Protein AF-C5M9W1-F1 (afdb_monomer_lite)

Radius of gyration: 16.12 Å; chains: 1; bounding box: 43×16×35 Å

Structure (mmCIF, N/CA/C/O backbone):
data_AF-C5M9W1-F1
#
_entry.id   AF-C5M9W1-F1
#
loop_
_atom_site.group_PDB
_atom_site.id
_atom_site.type_symbol
_atom_site.label_atom_id
_atom_site.label_alt_id
_atom_site.label_comp_id
_atom_site.label_asym_id
_atom_site.label_entity_id
_atom_site.label_seq_id
_atom_site.pdbx_PDB_ins_code
_atom_site.Cartn_x
_atom_site.Cartn_y
_atom_site.Cartn_z
_atom_site.occupancy
_atom_site.B_iso_or_equiv
_atom_site.auth_seq_id
_atom_site.auth_comp_id
_atom_site.auth_asym_id
_atom_site.auth_atom_id
_atom_site.pdbx_PDB_model_num
ATOM 1 N N . MET A 1 1 ? -10.586 -5.450 -5.084 1.00 91.50 1 MET A N 1
ATOM 2 C CA . MET A 1 1 ? -10.475 -4.134 -4.415 1.00 91.50 1 MET A CA 1
ATOM 3 C C . MET A 1 1 ? -11.513 -3.950 -3.310 1.00 91.50 1 MET A C 1
ATOM 5 O O . MET A 1 1 ? -11.085 -3.769 -2.180 1.00 91.50 1 MET A O 1
ATOM 9 N N . GLN A 1 2 ? -12.825 -4.087 -3.570 1.00 96.88 2 GLN A N 1
ATOM 10 C CA . GLN A 1 2 ? -13.877 -3.831 -2.559 1.00 96.88 2 GLN A CA 1
ATOM 11 C C . GLN A 1 2 ? -13.645 -4.519 -1.205 1.00 96.88 2 GLN A C 1
ATOM 13 O O . GLN A 1 2 ? -13.703 -3.868 -0.173 1.00 96.88 2 GLN A O 1
ATOM 18 N N . TYR A 1 3 ? -13.285 -5.806 -1.203 1.00 97.75 3 TYR A N 1
ATOM 19 C CA . TYR A 1 3 ? -12.975 -6.518 0.039 1.00 97.75 3 TYR A CA 1
ATOM 20 C C . TYR A 1 3 ? -11.915 -5.797 0.890 1.00 97.75 3 TYR A C 1
ATOM 22 O O . TYR A 1 3 ? -12.088 -5.660 2.093 1.00 97.75 3 TYR A O 1
ATOM 30 N N . LEU A 1 4 ? -10.827 -5.312 0.283 1.00 97.75 4 LEU A N 1
ATOM 31 C CA . LEU A 1 4 ? -9.747 -4.633 1.006 1.00 97.75 4 LEU A CA 1
ATOM 32 C C . LEU A 1 4 ? -10.172 -3.244 1.506 1.00 97.75 4 LEU A C 1
ATOM 34 O O . LEU A 1 4 ? -9.808 -2.868 2.618 1.00 97.75 4 LEU A O 1
ATOM 38 N N . GLU A 1 5 ? -10.981 -2.523 0.727 1.00 98.19 5 GLU A N 1
ATOM 39 C CA . GLU A 1 5 ? -11.618 -1.271 1.154 1.00 98.19 5 GLU A CA 1
ATOM 40 C C . GLU A 1 5 ? -12.459 -1.508 2.420 1.00 98.19 5 GLU A C 1
ATOM 42 O O . GLU A 1 5 ? -12.244 -0.862 3.447 1.00 98.19 5 GLU A O 1
ATOM 47 N N . ASP A 1 6 ? -13.328 -2.522 2.393 1.00 98.38 6 ASP A N 1
ATOM 48 C CA . ASP A 1 6 ? -14.185 -2.888 3.522 1.00 98.38 6 ASP A CA 1
ATOM 49 C C . ASP A 1 6 ? -13.368 -3.352 4.736 1.00 98.38 6 ASP A C 1
ATOM 51 O O . ASP A 1 6 ? -13.739 -3.086 5.880 1.00 98.38 6 ASP A O 1
ATOM 55 N N . ARG A 1 7 ? -12.233 -4.032 4.517 1.00 97.69 7 ARG A N 1
ATOM 56 C CA . ARG A 1 7 ? -11.322 -4.436 5.599 1.00 97.69 7 ARG A CA 1
ATOM 57 C C . ARG A 1 7 ? -10.704 -3.237 6.307 1.00 97.69 7 ARG A C 1
ATOM 59 O O . ARG A 1 7 ? -10.652 -3.261 7.536 1.00 97.69 7 ARG A O 1
ATOM 66 N N . LEU A 1 8 ? -10.272 -2.211 5.573 1.00 97.56 8 LEU A N 1
ATOM 67 C CA . LEU A 1 8 ? -9.750 -0.979 6.171 1.00 97.56 8 LEU A CA 1
ATOM 68 C C . LEU A 1 8 ? -10.837 -0.238 6.951 1.00 97.56 8 LEU A C 1
ATOM 70 O O . LEU A 1 8 ? -10.594 0.167 8.087 1.00 97.56 8 LEU A O 1
ATOM 74 N N . ILE A 1 9 ? -12.043 -0.129 6.382 1.00 97.75 9 ILE A N 1
ATOM 75 C CA . ILE A 1 9 ? -13.196 0.493 7.050 1.00 97.75 9 ILE A CA 1
ATOM 76 C C . ILE A 1 9 ? -13.525 -0.250 8.347 1.00 97.75 9 ILE A C 1
ATOM 78 O O . ILE A 1 9 ? -13.655 0.368 9.401 1.00 97.75 9 ILE A O 1
ATOM 82 N N . LYS A 1 10 ? -13.622 -1.583 8.285 1.00 97.94 10 LYS A N 1
ATOM 83 C CA . LYS A 1 10 ? -13.946 -2.423 9.441 1.00 97.94 10 LYS A CA 1
ATOM 84 C C . LYS A 1 10 ? -12.888 -2.338 10.539 1.00 97.94 10 LYS A C 1
ATOM 86 O O . LYS A 1 10 ? -13.245 -2.387 11.711 1.00 97.94 10 LYS A 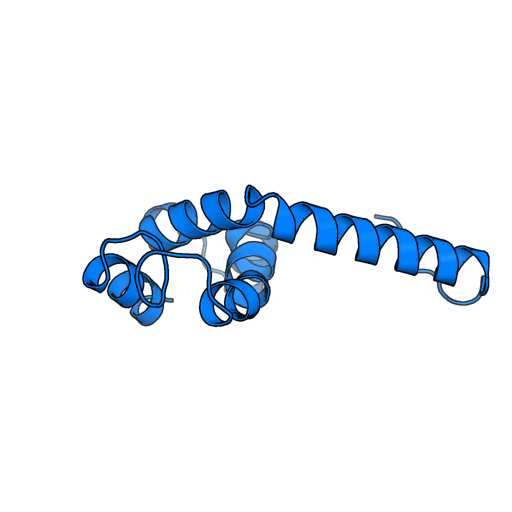O 1
ATOM 91 N N . ASN A 1 11 ? -11.607 -2.269 10.177 1.00 97.00 11 ASN A N 1
ATOM 92 C CA . ASN A 1 11 ? -10.533 -2.179 11.163 1.00 97.00 11 ASN A CA 1
ATOM 93 C C . ASN A 1 11 ? -10.448 -0.775 11.785 1.00 97.00 11 ASN A C 1
ATOM 95 O O . ASN A 1 11 ? -10.183 -0.645 12.973 1.00 97.00 11 ASN A O 1
ATOM 99 N N . GLY A 1 12 ? -10.683 0.282 11.000 1.00 97.06 12 GLY A N 1
ATOM 100 C CA . GLY A 1 12 ? -10.812 1.659 11.492 1.00 97.06 12 GLY A CA 1
ATOM 101 C C . GLY A 1 12 ? -9.514 2.331 11.958 1.00 97.06 12 GLY A C 1
ATOM 102 O O . GLY A 1 12 ? -9.514 3.530 12.219 1.00 97.06 12 GLY A O 1
ATOM 103 N N . THR A 1 13 ? -8.396 1.607 12.026 1.00 96.00 13 THR A N 1
ATOM 104 C CA . THR A 1 13 ? -7.095 2.145 12.469 1.00 96.00 13 THR A CA 1
ATOM 105 C C . THR A 1 13 ? -6.266 2.749 11.336 1.00 96.00 13 THR A C 1
ATOM 107 O O . THR A 1 13 ? -5.281 3.438 11.582 1.00 96.00 13 THR A O 1
ATOM 110 N N . GLY A 1 14 ? -6.647 2.475 10.086 1.00 94.25 14 GLY A N 1
ATOM 111 C CA . GLY A 1 14 ? -5.858 2.814 8.904 1.00 94.25 14 GLY A CA 1
ATOM 112 C C . GLY A 1 14 ? -4.836 1.752 8.495 1.00 94.25 14 GLY A C 1
ATOM 113 O O . GLY A 1 14 ? -4.206 1.942 7.465 1.00 94.25 14 GLY A O 1
ATOM 114 N N . PHE A 1 15 ? -4.707 0.641 9.226 1.00 95.69 15 PHE A N 1
ATOM 115 C CA . PHE A 1 15 ? -3.917 -0.537 8.833 1.00 95.69 15 PHE A CA 1
ATOM 116 C C . PHE A 1 15 ? -4.829 -1.722 8.504 1.00 95.69 15 PHE A C 1
ATOM 118 O O . PHE A 1 15 ? -6.007 -1.725 8.869 1.00 95.69 15 PHE A O 1
ATOM 125 N N . PHE A 1 16 ? -4.310 -2.754 7.836 1.00 96.81 16 PHE A N 1
ATOM 126 C CA . PHE A 1 16 ? -5.107 -3.957 7.547 1.00 96.81 16 PHE A CA 1
ATOM 127 C C . PHE A 1 16 ? -5.301 -4.886 8.754 1.00 96.81 16 PHE A C 1
ATOM 129 O O . PHE A 1 16 ? -6.310 -5.598 8.828 1.00 96.81 16 PHE A O 1
ATOM 136 N N . VAL A 1 17 ? -4.344 -4.900 9.688 1.00 96.19 17 VAL A N 1
ATOM 137 C CA . VAL A 1 17 ? -4.343 -5.768 10.873 1.00 96.19 17 VAL A CA 1
ATOM 138 C C . VAL A 1 17 ? -3.888 -4.970 12.093 1.00 96.19 17 VAL A C 1
ATOM 140 O O . VAL A 1 17 ? -2.764 -4.481 12.128 1.00 96.19 17 VAL A O 1
ATOM 143 N N . GLY A 1 18 ? -4.736 -4.877 13.120 1.00 96.12 18 GLY A N 1
ATOM 144 C CA . GLY A 1 18 ? -4.401 -4.145 14.345 1.00 96.12 18 GLY A CA 1
ATOM 145 C C . GLY A 1 18 ? -4.281 -2.639 14.105 1.00 96.12 18 GLY A C 1
ATOM 146 O O . GLY A 1 18 ? -4.984 -2.088 13.265 1.00 96.12 18 GLY A O 1
ATOM 147 N N . ASP A 1 19 ? -3.412 -1.965 14.847 1.00 96.56 19 ASP A N 1
ATOM 148 C CA . ASP A 1 19 ? -3.292 -0.501 14.900 1.00 96.56 19 ASP A CA 1
ATOM 149 C C . ASP A 1 19 ? -1.911 0.032 14.489 1.00 96.56 19 ASP A C 1
ATOM 151 O O . ASP A 1 19 ? -1.605 1.208 14.684 1.00 96.56 19 ASP A O 1
ATOM 155 N N . LYS A 1 20 ? -1.077 -0.824 13.896 1.00 93.06 20 LYS A N 1
ATOM 156 C CA . LYS A 1 20 ? 0.286 -0.496 13.475 1.00 93.06 20 LYS A CA 1
ATOM 157 C C . LYS A 1 20 ? 0.648 -1.191 12.171 1.00 93.06 20 LYS A C 1
ATOM 159 O O . LYS A 1 20 ? -0.027 -2.126 11.756 1.00 93.06 20 LYS A O 1
ATOM 164 N N . LEU A 1 21 ? 1.759 -0.765 11.572 1.00 91.62 21 LEU A N 1
ATOM 165 C CA . LEU A 1 21 ? 2.310 -1.389 10.372 1.00 91.62 21 LEU A CA 1
ATOM 166 C C . LEU A 1 21 ? 2.589 -2.878 10.618 1.00 91.62 21 LEU A C 1
ATOM 168 O O . LEU A 1 21 ? 3.292 -3.241 11.566 1.00 91.62 21 LEU A O 1
ATOM 172 N N . THR A 1 22 ? 2.069 -3.730 9.740 1.00 92.44 22 THR A N 1
ATOM 173 C CA . THR A 1 22 ? 2.299 -5.177 9.776 1.00 92.44 22 THR A CA 1
ATOM 174 C C . THR A 1 22 ? 2.787 -5.701 8.431 1.00 92.44 22 THR A C 1
ATOM 176 O O . THR A 1 22 ? 2.757 -5.002 7.419 1.00 92.44 22 THR A O 1
ATOM 179 N N . GLY A 1 23 ? 3.177 -6.979 8.396 1.00 90.06 23 GLY A N 1
ATOM 180 C CA . GLY A 1 23 ? 3.497 -7.661 7.143 1.00 90.06 23 GLY A CA 1
ATOM 181 C C . GLY A 1 23 ? 2.350 -7.639 6.125 1.00 90.06 23 GLY A C 1
ATOM 182 O O . GLY A 1 23 ? 2.620 -7.654 4.932 1.00 90.06 23 GLY A O 1
ATOM 183 N N . ALA A 1 24 ? 1.086 -7.534 6.559 1.00 95.12 24 ALA A N 1
ATOM 184 C CA . ALA A 1 24 ? -0.042 -7.408 5.636 1.00 95.12 24 ALA A CA 1
ATOM 185 C C . ALA A 1 24 ? 0.038 -6.112 4.817 1.00 95.12 24 ALA A C 1
ATOM 187 O O . ALA A 1 24 ? -0.177 -6.136 3.609 1.00 95.12 24 ALA A O 1
ATOM 188 N N . ASP A 1 25 ? 0.390 -4.997 5.458 1.00 94.19 25 ASP A N 1
ATOM 189 C CA . ASP A 1 25 ? 0.540 -3.709 4.785 1.00 94.19 25 ASP A CA 1
ATOM 190 C C . ASP A 1 25 ? 1.748 -3.702 3.841 1.00 94.19 25 ASP A C 1
ATOM 192 O O . ASP A 1 25 ? 1.670 -3.148 2.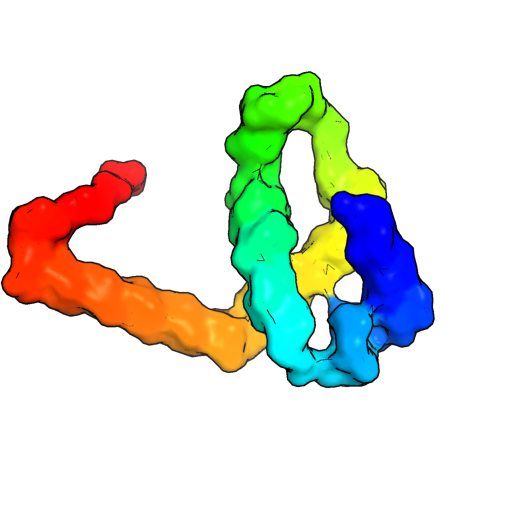749 1.00 94.19 25 ASP A O 1
ATOM 196 N N . VAL A 1 26 ? 2.839 -4.363 4.243 1.00 90.38 26 VAL A N 1
ATOM 197 C CA . VAL A 1 26 ? 4.045 -4.516 3.415 1.00 90.38 26 VAL A CA 1
ATOM 198 C C . VAL A 1 26 ? 3.758 -5.375 2.182 1.00 90.38 26 VAL A C 1
ATOM 200 O O . VAL A 1 26 ? 4.077 -4.977 1.074 1.00 90.38 26 VAL A O 1
ATOM 203 N N . ILE A 1 27 ? 3.104 -6.529 2.338 1.00 92.62 27 ILE A N 1
ATOM 204 C CA . ILE A 1 27 ? 2.761 -7.401 1.202 1.00 92.62 27 ILE A CA 1
ATOM 205 C C . ILE A 1 27 ? 1.803 -6.691 0.242 1.00 92.62 27 ILE A C 1
ATOM 207 O O . ILE A 1 27 ? 1.921 -6.838 -0.972 1.00 92.62 27 ILE A O 1
ATOM 211 N N . LEU A 1 28 ? 0.839 -5.933 0.773 1.00 95.94 28 LEU A N 1
ATOM 212 C CA . LEU A 1 28 ? -0.172 -5.262 -0.039 1.00 95.94 28 LEU A CA 1
ATOM 213 C C . LEU A 1 28 ? 0.318 -3.955 -0.669 1.00 95.94 28 LEU A C 1
ATOM 215 O O . LEU A 1 28 ? -0.358 -3.465 -1.576 1.00 95.94 28 LEU A O 1
ATOM 219 N N . SER A 1 29 ? 1.462 -3.393 -0.253 1.00 93.38 29 SER A N 1
ATOM 220 C CA . SER A 1 29 ? 2.003 -2.175 -0.874 1.00 93.38 29 SER A CA 1
ATOM 221 C C . SER A 1 29 ? 2.235 -2.385 -2.365 1.00 93.38 29 SER A C 1
ATOM 223 O O . SER A 1 29 ? 1.808 -1.563 -3.167 1.00 93.38 29 SER A O 1
ATOM 225 N N . PHE A 1 30 ? 2.778 -3.533 -2.754 1.00 92.50 30 PHE A N 1
ATOM 226 C CA . PHE A 1 30 ? 3.046 -3.824 -4.155 1.00 92.50 30 PHE A CA 1
ATOM 227 C C . PHE A 1 30 ? 1.762 -3.897 -5.013 1.00 92.50 30 PHE A C 1
ATOM 229 O O . PHE A 1 30 ? 1.567 -3.061 -5.898 1.00 92.50 30 PHE A O 1
ATOM 236 N N . PRO A 1 31 ? 0.813 -4.823 -4.762 1.00 94.44 31 PRO A N 1
ATOM 237 C CA . PRO A 1 31 ? -0.361 -4.964 -5.619 1.00 94.4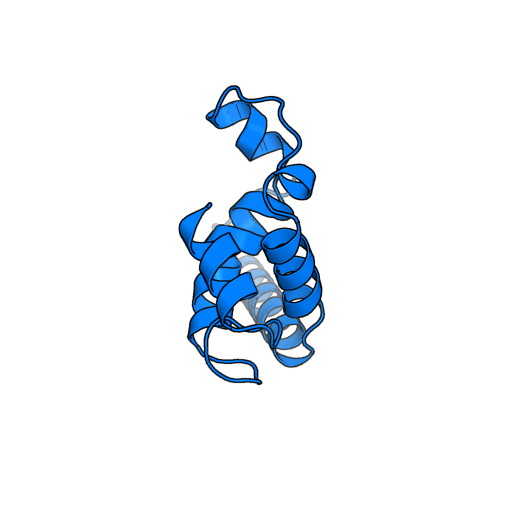4 31 PRO A CA 1
ATOM 238 C C . PRO A 1 31 ? -1.349 -3.796 -5.526 1.00 94.44 31 PRO A C 1
ATOM 240 O O . PRO A 1 31 ? -2.161 -3.648 -6.432 1.00 94.44 31 PRO A O 1
ATOM 243 N N . ILE A 1 32 ? -1.337 -3.002 -4.448 1.00 96.00 32 ILE A N 1
ATOM 244 C CA . ILE A 1 32 ? -2.319 -1.926 -4.245 1.00 96.00 32 ILE A CA 1
ATOM 245 C C . ILE A 1 32 ? -1.700 -0.544 -4.416 1.00 96.00 32 ILE A C 1
ATOM 247 O O . ILE A 1 32 ? -2.242 0.275 -5.153 1.00 96.00 32 ILE A O 1
ATOM 251 N N . HIS A 1 33 ? -0.606 -0.231 -3.722 1.00 95.00 33 HIS A N 1
ATOM 252 C CA . HIS A 1 33 ? 0.003 1.084 -3.881 1.00 95.00 33 HIS A CA 1
ATOM 253 C C . HIS A 1 33 ? 0.682 1.196 -5.247 1.00 95.00 33 HIS A C 1
ATOM 255 O O . HIS A 1 33 ? 0.273 2.057 -6.021 1.00 95.00 33 HIS A O 1
ATOM 261 N N . GLU A 1 34 ? 1.664 0.348 -5.535 1.00 92.69 34 GLU A N 1
ATOM 262 C CA . GLU A 1 34 ? 2.532 0.495 -6.710 1.00 92.69 34 GLU A CA 1
ATOM 263 C C . GLU A 1 34 ? 1.760 0.197 -8.003 1.00 92.69 34 GLU A C 1
ATOM 265 O O . GLU A 1 34 ? 1.637 1.055 -8.874 1.00 92.69 34 GLU A O 1
ATOM 270 N N . ASN A 1 35 ? 1.114 -0.969 -8.084 1.00 93.50 35 ASN A N 1
ATOM 271 C CA . ASN A 1 35 ? 0.458 -1.413 -9.320 1.00 93.50 35 ASN A CA 1
ATOM 272 C C . ASN A 1 35 ? -0.923 -0.802 -9.589 1.00 93.50 35 ASN A C 1
ATOM 274 O O . ASN A 1 35 ? -1.473 -1.020 -10.667 1.00 93.50 35 ASN A O 1
ATOM 278 N N . VAL A 1 36 ? -1.509 -0.072 -8.632 1.00 94.94 36 VAL A N 1
ATOM 279 C CA . VAL A 1 36 ? -2.815 0.577 -8.837 1.00 94.94 36 VAL A CA 1
ATOM 280 C C . VAL A 1 36 ? -2.732 2.078 -8.639 1.00 94.94 36 VAL A C 1
ATOM 282 O O . VAL A 1 36 ? -2.981 2.830 -9.577 1.00 94.94 36 VAL A O 1
ATOM 285 N N . PHE A 1 37 ? -2.416 2.547 -7.432 1.00 96.06 37 PHE A N 1
ATOM 286 C CA . PHE A 1 37 ? -2.505 3.981 -7.139 1.00 96.06 37 PHE A CA 1
ATOM 287 C C . PHE A 1 37 ? -1.312 4.804 -7.638 1.00 96.06 37 PHE A C 1
ATOM 289 O O . PHE A 1 37 ? -1.496 6.001 -7.856 1.00 96.06 37 PHE A O 1
ATOM 296 N N . ASP A 1 38 ? -0.139 4.197 -7.839 1.00 94.19 38 ASP A N 1
ATOM 297 C CA . ASP A 1 38 ? 1.015 4.830 -8.501 1.00 94.19 38 ASP A CA 1
ATOM 298 C C . ASP A 1 38 ? 0.996 4.614 -10.031 1.00 94.19 38 ASP A C 1
ATOM 300 O O . ASP A 1 38 ? 1.679 5.334 -10.749 1.00 94.19 38 ASP A O 1
ATOM 304 N N . ASN A 1 39 ? 0.145 3.711 -10.545 1.00 94.62 39 ASN A N 1
ATOM 305 C CA . ASN A 1 39 ? -0.009 3.421 -11.978 1.00 94.62 39 ASN A CA 1
ATOM 306 C C . ASN A 1 39 ? -1.477 3.486 -12.455 1.00 94.62 39 ASN A C 1
ATOM 308 O O . ASN A 1 39 ? -2.024 2.549 -13.041 1.00 94.62 39 ASN A O 1
ATOM 312 N N . LEU A 1 40 ? -2.152 4.606 -12.188 1.00 94.06 40 LEU A N 1
ATOM 313 C CA . LEU A 1 40 ? -3.573 4.751 -12.526 1.00 94.06 40 LEU A CA 1
ATOM 314 C C . LEU A 1 40 ? -3.845 4.689 -14.036 1.00 94.06 40 LEU A C 1
ATOM 316 O O . LEU A 1 40 ? -4.890 4.181 -14.433 1.00 94.06 40 LEU A O 1
ATOM 320 N N . GLU A 1 41 ? -2.936 5.198 -14.870 1.00 93.44 41 GLU A N 1
ATOM 321 C CA . GLU A 1 41 ? -3.120 5.182 -16.326 1.00 93.44 41 GLU A CA 1
ATOM 322 C C . GLU A 1 41 ? -2.968 3.771 -16.901 1.00 93.44 41 GLU A C 1
ATOM 324 O O . GLU A 1 41 ? -3.839 3.341 -17.656 1.00 93.44 41 GLU A O 1
ATOM 329 N N . GLY A 1 42 ? -1.966 3.000 -16.461 1.00 93.19 42 GLY A N 1
ATOM 330 C CA . GLY A 1 42 ? -1.823 1.602 -16.875 1.00 93.19 42 GLY A CA 1
ATOM 331 C C . GLY A 1 42 ? -3.020 0.741 -16.460 1.00 93.19 42 GLY A C 1
ATOM 332 O O . GLY A 1 42 ? -3.484 -0.100 -17.228 1.00 93.19 42 GLY A O 1
ATOM 333 N N . VAL A 1 43 ? -3.603 0.991 -15.280 1.00 93.38 43 VAL A N 1
ATOM 334 C CA . VAL A 1 43 ? -4.844 0.314 -14.863 1.00 93.38 43 VAL A CA 1
ATOM 335 C C . VAL A 1 43 ? -6.007 0.636 -15.802 1.00 93.38 43 VAL A C 1
ATOM 337 O O . VAL A 1 43 ? -6.737 -0.278 -16.189 1.00 93.38 43 VAL A O 1
ATOM 340 N N . LYS A 1 44 ? -6.195 1.909 -16.177 1.00 94.06 44 LYS A N 1
ATOM 341 C CA . LYS A 1 44 ? -7.260 2.305 -17.114 1.00 94.06 44 LYS A CA 1
ATOM 342 C C . LYS A 1 44 ? -7.073 1.655 -18.478 1.00 94.06 44 LYS A C 1
ATOM 344 O O . LYS A 1 44 ? -8.051 1.201 -19.066 1.00 94.06 44 LYS A O 1
ATOM 349 N N . GLU A 1 45 ? -5.835 1.604 -18.961 1.00 94.75 45 GLU A N 1
ATOM 350 C CA . GLU A 1 45 ? -5.493 0.983 -20.238 1.00 94.75 45 GLU A CA 1
ATOM 351 C C . GLU A 1 45 ? -5.839 -0.510 -20.242 1.00 94.75 45 GLU A C 1
ATOM 353 O O . GLU A 1 45 ? -6.557 -0.965 -21.129 1.00 94.75 45 GLU A O 1
ATOM 358 N N . ILE A 1 46 ? -5.401 -1.255 -19.221 1.00 93.25 46 ILE A N 1
ATOM 359 C CA . ILE A 1 46 ? -5.593 -2.711 -19.132 1.00 93.25 46 ILE A CA 1
ATOM 360 C C . ILE A 1 46 ? -7.063 -3.083 -18.909 1.00 93.25 46 ILE A C 1
ATOM 362 O O . ILE A 1 46 ? -7.546 -4.073 -19.459 1.00 93.25 46 ILE A O 1
ATOM 366 N N . LEU A 1 47 ? -7.774 -2.333 -18.062 1.00 90.69 47 LEU A N 1
ATOM 367 C CA . LEU A 1 47 ? -9.156 -2.654 -17.695 1.00 90.69 47 LEU A CA 1
ATOM 368 C C . LEU A 1 47 ? -10.193 -2.047 -18.645 1.00 90.69 47 LEU A C 1
ATOM 370 O O . LEU A 1 47 ? -11.362 -2.424 -18.564 1.00 90.69 47 LEU A O 1
ATOM 374 N N . HIS A 1 48 ? -9.787 -1.111 -19.510 1.00 93.38 48 HIS A N 1
ATOM 375 C CA . HIS A 1 48 ? -10.688 -0.276 -20.308 1.00 93.38 48 HIS A CA 1
ATOM 376 C C . HIS A 1 48 ? -11.784 0.389 -19.453 1.00 93.38 48 HIS A C 1
ATOM 378 O O . HIS A 1 48 ? -12.948 0.467 -19.847 1.00 93.38 48 HIS A O 1
ATOM 384 N N . ASP A 1 49 ? -11.405 0.849 -18.259 1.00 89.69 49 ASP A N 1
ATOM 385 C CA . ASP A 1 49 ? -12.294 1.440 -17.257 1.00 89.69 49 ASP A CA 1
ATOM 386 C C . ASP A 1 49 ? -11.772 2.825 -16.870 1.00 89.69 49 ASP A C 1
ATOM 388 O O . ASP A 1 49 ? -10.678 2.954 -16.323 1.00 89.69 49 ASP A O 1
ATOM 392 N N . ASP A 1 50 ? -12.548 3.867 -17.166 1.00 91.94 50 ASP A N 1
ATOM 393 C CA . ASP A 1 50 ? -12.176 5.271 -16.978 1.00 91.94 50 ASP A CA 1
ATOM 394 C C . ASP A 1 50 ? -12.572 5.832 -15.605 1.00 91.94 50 ASP A C 1
ATOM 396 O O . ASP A 1 50 ? -12.284 6.994 -15.284 1.00 91.94 50 ASP A O 1
ATOM 400 N N . ARG A 1 51 ? -13.217 5.017 -14.762 1.00 93.94 51 ARG A N 1
ATOM 401 C CA . ARG A 1 51 ? -13.645 5.445 -13.433 1.00 93.94 51 ARG A CA 1
ATOM 402 C C . ARG A 1 51 ? -12.446 5.804 -12.566 1.00 93.94 51 ARG A C 1
ATOM 404 O O . ARG A 1 51 ? -11.410 5.144 -12.538 1.00 93.94 51 ARG A O 1
ATOM 411 N N . ASP A 1 52 ? -12.623 6.849 -11.765 1.00 93.62 52 ASP A N 1
ATOM 412 C CA . ASP A 1 52 ? -11.587 7.296 -10.844 1.00 93.62 52 ASP A CA 1
ATOM 413 C C . ASP A 1 52 ? -11.459 6.331 -9.654 1.00 93.62 52 ASP A C 1
ATOM 415 O O . ASP A 1 52 ? -12.238 6.391 -8.697 1.00 93.62 52 ASP A O 1
ATOM 419 N N . MET A 1 53 ? -10.437 5.471 -9.688 1.00 94.56 53 MET A N 1
ATOM 420 C CA . MET A 1 53 ? -10.139 4.503 -8.623 1.00 94.56 53 MET A CA 1
ATOM 421 C C . MET A 1 53 ? -9.989 5.157 -7.245 1.00 94.56 53 MET A C 1
ATOM 423 O O . MET A 1 53 ? -10.331 4.548 -6.233 1.00 94.56 53 MET A O 1
ATOM 427 N N . ARG A 1 54 ? -9.553 6.422 -7.182 1.00 96.38 54 ARG A N 1
ATOM 428 C CA . ARG A 1 54 ? -9.414 7.170 -5.921 1.00 96.38 54 ARG A CA 1
ATOM 429 C C . ARG A 1 54 ? -10.773 7.483 -5.293 1.00 96.38 54 ARG A C 1
ATOM 431 O O . ARG A 1 54 ? -10.861 7.627 -4.078 1.00 96.38 54 ARG A O 1
ATOM 438 N N . LYS A 1 55 ? -11.820 7.609 -6.116 1.00 97.06 55 LYS A N 1
ATOM 439 C CA . LYS A 1 55 ? -13.204 7.832 -5.671 1.00 97.06 55 LYS A CA 1
ATOM 440 C C . LYS A 1 55 ? -13.925 6.525 -5.372 1.00 97.06 55 LYS A C 1
ATOM 442 O O . LYS A 1 55 ? -14.738 6.496 -4.458 1.00 97.06 55 LYS A O 1
ATOM 447 N N . LEU A 1 56 ? -13.631 5.469 -6.132 1.00 96.12 56 LEU A N 1
ATOM 448 C CA . LEU A 1 56 ? -14.191 4.138 -5.888 1.00 96.12 56 LEU A CA 1
ATOM 449 C C . LEU A 1 56 ? -13.661 3.528 -4.585 1.00 96.12 56 LEU A C 1
ATOM 451 O O . LEU A 1 56 ? -14.419 2.883 -3.867 1.00 96.12 56 LEU A O 1
ATOM 455 N N . TYR A 1 57 ? -12.382 3.759 -4.272 1.00 97.62 57 TYR A N 1
ATOM 456 C CA . TYR A 1 57 ? -11.694 3.153 -3.130 1.00 97.62 57 TYR A CA 1
ATOM 457 C C . TYR A 1 57 ? -10.929 4.197 -2.294 1.00 97.62 57 TYR A C 1
ATOM 459 O O . TYR A 1 57 ? -9.690 4.209 -2.267 1.00 97.62 57 TYR A O 1
ATOM 467 N N . PRO A 1 58 ? -11.642 5.132 -1.639 1.00 97.75 58 PRO A N 1
ATOM 468 C CA . PRO A 1 58 ? -11.023 6.261 -0.952 1.00 97.75 58 PRO A CA 1
ATOM 469 C C . PRO A 1 58 ? -10.168 5.855 0.257 1.00 97.75 58 PRO A C 1
ATOM 471 O O . PRO A 1 58 ? -9.159 6.516 0.529 1.00 97.75 58 PRO A O 1
ATOM 474 N N . ASN A 1 59 ? -10.517 4.787 0.983 1.00 98.12 59 ASN A N 1
ATOM 475 C CA . ASN A 1 59 ? -9.734 4.337 2.135 1.00 98.12 59 ASN A CA 1
ATOM 476 C C . ASN A 1 59 ? -8.460 3.623 1.694 1.00 98.12 59 ASN A C 1
ATOM 478 O O . ASN A 1 59 ? -7.405 3.893 2.266 1.00 98.12 59 ASN A O 1
ATOM 482 N N . LEU A 1 60 ? -8.516 2.802 0.643 1.00 98.12 60 LEU A N 1
ATOM 483 C CA . LEU A 1 60 ? -7.320 2.222 0.032 1.00 98.12 60 LEU A CA 1
ATOM 484 C C . LEU A 1 60 ? -6.395 3.302 -0.530 1.00 98.12 60 LEU A C 1
ATOM 486 O O . LEU A 1 60 ? -5.187 3.234 -0.315 1.00 98.12 60 LEU A O 1
ATOM 490 N N . TYR A 1 61 ? -6.937 4.343 -1.168 1.00 97.69 61 TYR A N 1
ATOM 491 C CA . TYR A 1 61 ? -6.122 5.466 -1.634 1.00 97.69 61 TYR A CA 1
ATOM 492 C C . TYR A 1 61 ? -5.454 6.216 -0.469 1.00 97.69 61 TYR A C 1
ATOM 494 O O . TYR A 1 61 ? -4.273 6.571 -0.528 1.00 97.69 61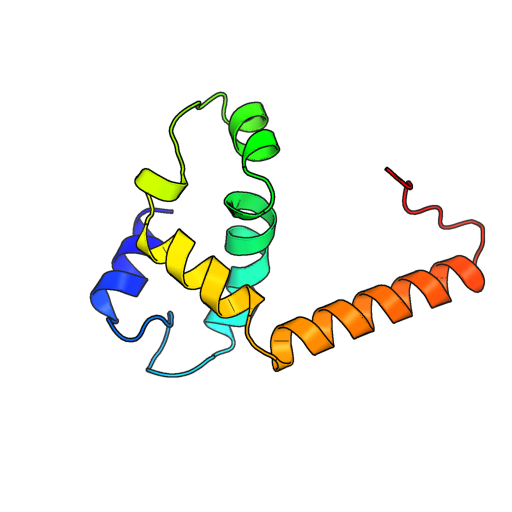 TYR A O 1
ATOM 502 N N . LYS A 1 62 ? -6.185 6.445 0.630 1.00 97.38 62 LYS A N 1
ATOM 503 C CA . LYS A 1 62 ? -5.624 7.053 1.846 1.00 97.38 62 LYS A CA 1
ATOM 504 C C . LYS A 1 62 ? -4.532 6.173 2.461 1.00 97.38 62 LYS A C 1
ATOM 506 O O . LYS A 1 62 ? -3.469 6.692 2.800 1.00 97.38 62 LYS A O 1
ATOM 511 N N . TRP A 1 63 ? -4.780 4.870 2.575 1.00 97.62 63 TRP A N 1
ATOM 512 C CA . TRP A 1 63 ? -3.821 3.883 3.068 1.00 97.62 63 TRP A CA 1
ATOM 513 C C . TRP A 1 63 ? -2.560 3.842 2.195 1.00 97.62 63 TRP A C 1
ATOM 515 O O . TRP A 1 63 ? -1.457 3.925 2.725 1.00 97.62 63 TRP A O 1
ATOM 525 N N . SER A 1 64 ? -2.700 3.848 0.868 1.00 96.50 64 SER A N 1
ATOM 526 C CA . SER A 1 64 ? -1.571 3.852 -0.071 1.00 96.50 64 SER A CA 1
ATOM 527 C C . SER A 1 64 ? -0.652 5.057 0.161 1.00 96.50 64 SER A C 1
ATOM 529 O O . SER A 1 64 ? 0.562 4.900 0.296 1.00 96.50 64 SER A O 1
ATOM 531 N N . LYS A 1 65 ? -1.225 6.257 0.330 1.00 95.50 65 LYS A N 1
ATOM 532 C CA . LYS A 1 65 ? -0.447 7.461 0.667 1.00 95.50 65 LYS A CA 1
ATOM 533 C C . LYS A 1 65 ? 0.219 7.381 2.037 1.00 95.50 65 LYS A C 1
ATOM 535 O O . LYS A 1 65 ? 1.298 7.942 2.219 1.00 95.50 65 LYS A O 1
ATOM 540 N N . MET A 1 66 ? -0.419 6.736 3.011 1.00 95.06 66 MET A N 1
ATOM 541 C CA . MET A 1 66 ? 0.165 6.532 4.335 1.00 95.06 66 MET A CA 1
ATOM 542 C C . MET A 1 66 ? 1.379 5.598 4.254 1.00 95.06 66 MET A C 1
ATOM 544 O O . MET A 1 66 ? 2.434 5.951 4.774 1.00 95.06 66 MET A O 1
ATOM 548 N N . ILE A 1 67 ? 1.257 4.455 3.571 1.00 92.81 67 ILE A N 1
ATOM 549 C CA . ILE A 1 67 ? 2.339 3.469 3.429 1.00 92.81 67 ILE A CA 1
ATOM 550 C C . ILE A 1 67 ? 3.533 4.041 2.669 1.00 92.81 67 ILE A C 1
ATOM 552 O O . ILE A 1 67 ? 4.647 3.959 3.181 1.00 92.81 67 ILE A O 1
ATOM 556 N N . LYS A 1 68 ? 3.307 4.740 1.545 1.00 90.06 68 LYS A N 1
ATOM 557 C CA . LYS A 1 68 ? 4.368 5.448 0.800 1.00 90.06 68 LYS A CA 1
ATOM 558 C C . LYS A 1 68 ? 5.181 6.393 1.687 1.00 90.06 68 LYS A C 1
ATOM 560 O O . LYS A 1 68 ? 6.357 6.640 1.439 1.00 90.06 68 LYS A O 1
ATOM 565 N N . ASN A 1 69 ? 4.553 6.952 2.722 1.00 91.00 69 ASN A N 1
ATOM 566 C CA . ASN A 1 69 ? 5.180 7.901 3.633 1.00 91.00 69 ASN A CA 1
ATOM 567 C C . ASN A 1 69 ? 5.816 7.277 4.878 1.00 91.00 69 ASN A C 1
ATOM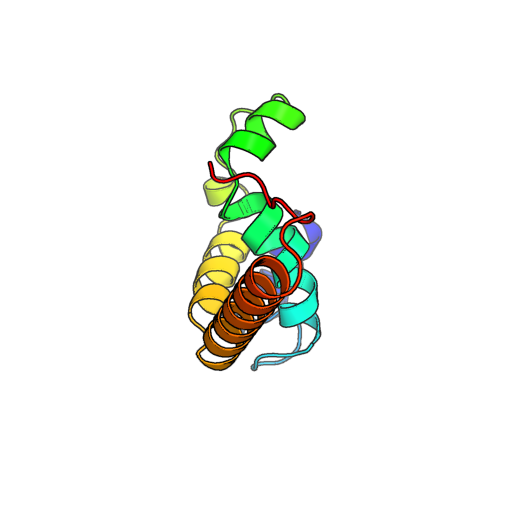 569 O O . ASN A 1 69 ? 6.448 8.011 5.639 1.00 91.00 69 ASN A O 1
ATOM 573 N N . GLN A 1 70 ? 5.715 5.961 5.073 1.00 89.12 70 GLN A N 1
ATOM 574 C CA . GLN A 1 70 ? 6.384 5.290 6.182 1.00 89.12 70 GLN A CA 1
ATOM 575 C C . GLN A 1 70 ? 7.912 5.351 6.005 1.00 89.12 70 GLN A C 1
ATOM 577 O O . GLN A 1 70 ? 8.416 4.939 4.957 1.00 89.12 70 GLN A O 1
ATOM 582 N N . PRO A 1 71 ? 8.676 5.823 7.011 1.00 90.50 71 PRO A N 1
ATOM 583 C CA . PRO A 1 71 ? 10.131 5.942 6.899 1.00 90.50 71 PRO A CA 1
ATOM 584 C C . PRO A 1 71 ? 10.832 4.617 6.581 1.00 90.50 71 PRO A C 1
ATOM 586 O O . PRO A 1 71 ? 11.750 4.587 5.768 1.00 90.50 71 PRO A O 1
ATOM 589 N N . SER A 1 72 ? 10.375 3.518 7.188 1.00 84.81 72 SER A N 1
ATOM 590 C CA . SER A 1 72 ? 10.919 2.178 6.944 1.00 84.81 72 SER A CA 1
ATOM 591 C C . SER A 1 72 ? 10.692 1.714 5.507 1.00 84.81 72 SER A C 1
ATOM 593 O O . SER A 1 72 ? 11.611 1.183 4.895 1.00 84.81 72 SER A O 1
ATOM 595 N N . TYR A 1 73 ? 9.502 1.960 4.955 1.00 82.50 73 TYR A N 1
ATOM 596 C CA . TYR A 1 73 ? 9.182 1.625 3.568 1.00 82.50 73 TYR A CA 1
ATOM 597 C C . TYR A 1 73 ? 10.047 2.434 2.594 1.00 82.50 73 TYR A C 1
ATOM 599 O O . TYR A 1 73 ? 10.718 1.848 1.752 1.00 82.50 73 TYR A O 1
ATOM 607 N N . LYS A 1 74 ? 10.149 3.759 2.790 1.00 87.50 74 LYS A N 1
ATOM 608 C CA . LYS A 1 74 ? 11.039 4.617 1.986 1.00 87.50 74 LYS A CA 1
ATOM 609 C C . LYS A 1 74 ? 12.483 4.132 2.000 1.00 87.50 74 LYS A C 1
ATOM 611 O O . LYS A 1 74 ? 13.117 4.102 0.953 1.00 87.50 74 LYS A O 1
ATOM 616 N N . LYS A 1 75 ? 12.997 3.757 3.177 1.00 88.38 75 LYS A N 1
ATOM 617 C CA . LYS A 1 75 ? 14.381 3.298 3.296 1.00 88.38 75 LYS A CA 1
ATOM 618 C C . LYS A 1 75 ? 14.616 1.991 2.536 1.00 88.38 75 LYS A C 1
ATOM 620 O O . LYS A 1 75 ? 15.658 1.861 1.910 1.00 88.38 75 LYS A O 1
ATOM 625 N N . ILE A 1 76 ? 13.661 1.061 2.576 1.00 84.06 76 ILE A N 1
ATOM 626 C CA . ILE A 1 76 ? 13.749 -0.206 1.838 1.00 84.06 76 ILE A CA 1
ATOM 627 C C . ILE A 1 76 ? 13.743 0.046 0.327 1.00 84.06 76 ILE A C 1
ATOM 629 O O . ILE A 1 76 ? 14.621 -0.472 -0.352 1.00 84.06 76 ILE A O 1
ATOM 633 N N . CYS A 1 77 ? 12.828 0.880 -0.183 1.00 82.88 77 CYS A N 1
ATOM 634 C CA . CYS A 1 77 ? 12.799 1.235 -1.606 1.00 82.88 77 CYS A CA 1
ATOM 635 C C . CYS A 1 77 ? 14.129 1.849 -2.061 1.00 82.88 77 CYS A C 1
ATOM 637 O O . CYS A 1 77 ? 14.711 1.379 -3.025 1.00 82.88 77 CYS A O 1
ATOM 639 N N . GLN A 1 78 ? 14.664 2.815 -1.305 1.00 88.94 78 GLN A N 1
ATOM 640 C CA . GLN A 1 78 ? 15.957 3.438 -1.617 1.00 88.94 78 GLN A CA 1
ATOM 641 C C . GLN A 1 78 ? 17.107 2.429 -1.651 1.00 88.94 78 GLN A C 1
ATOM 643 O O . GLN A 1 78 ? 17.942 2.486 -2.541 1.00 88.94 78 GLN A O 1
ATOM 648 N N . THR A 1 79 ? 17.157 1.502 -0.692 1.00 89.69 79 THR A N 1
ATOM 649 C CA . THR A 1 79 ? 18.196 0.465 -0.679 1.00 89.69 79 THR A CA 1
ATOM 650 C C . THR A 1 79 ? 18.056 -0.494 -1.862 1.00 89.69 79 THR A C 1
ATOM 652 O O . THR A 1 79 ? 19.066 -0.901 -2.420 1.00 89.69 79 THR A O 1
ATOM 655 N N . MET A 1 80 ? 16.833 -0.818 -2.288 1.00 86.38 80 MET A N 1
ATOM 656 C CA . MET A 1 80 ? 16.614 -1.630 -3.491 1.00 86.38 80 MET A CA 1
ATOM 657 C C . MET A 1 80 ? 17.031 -0.884 -4.764 1.00 86.38 80 MET A C 1
ATOM 659 O O . MET A 1 80 ? 17.654 -1.491 -5.628 1.00 86.38 80 MET A O 1
ATOM 663 N N . ASP A 1 81 ? 16.746 0.417 -4.861 1.00 86.62 81 ASP A N 1
ATOM 664 C CA . ASP A 1 81 ? 17.189 1.252 -5.984 1.00 86.62 81 ASP A CA 1
ATOM 665 C C . ASP A 1 81 ? 18.727 1.298 -6.060 1.00 86.62 81 ASP A C 1
ATOM 667 O O . ASP A 1 81 ? 19.299 1.044 -7.118 1.00 86.62 81 ASP A O 1
ATOM 671 N N . GLU A 1 82 ? 19.400 1.523 -4.923 1.00 91.19 82 GLU A N 1
ATOM 672 C CA . GLU A 1 82 ? 20.868 1.492 -4.798 1.00 91.19 82 GLU A CA 1
ATOM 673 C C . GLU A 1 82 ? 21.446 0.130 -5.240 1.00 91.19 82 GLU A C 1
ATOM 675 O O . GLU A 1 82 ? 22.383 0.076 -6.036 1.00 91.19 82 GLU A O 1
ATOM 680 N N . GLU A 1 83 ? 20.861 -0.987 -4.788 1.00 89.06 83 GLU A N 1
ATOM 681 C CA . GLU A 1 83 ? 21.297 -2.338 -5.175 1.00 89.06 83 GLU A CA 1
ATOM 682 C C . GLU A 1 83 ? 21.114 -2.615 -6.678 1.00 89.06 83 GLU A C 1
ATOM 684 O O . GLU A 1 83 ? 21.942 -3.296 -7.294 1.00 89.06 83 GLU A O 1
ATOM 689 N N . VAL A 1 84 ? 20.046 -2.093 -7.287 1.00 86.62 84 VAL A N 1
ATOM 690 C CA . VAL A 1 84 ? 19.810 -2.206 -8.733 1.00 86.62 84 VAL A CA 1
ATOM 691 C C . VAL A 1 84 ? 20.832 -1.379 -9.513 1.00 86.62 84 VAL A C 1
ATOM 693 O O . VAL A 1 84 ? 21.390 -1.880 -10.491 1.00 86.62 84 VAL A O 1
ATOM 696 N N . GLU A 1 85 ? 21.123 -0.150 -9.083 1.00 87.31 85 GLU A N 1
ATOM 697 C CA . GLU A 1 85 ? 22.153 0.696 -9.697 1.00 87.31 85 GLU A CA 1
ATOM 698 C C . GLU A 1 85 ? 23.541 0.040 -9.633 1.00 87.31 85 GLU A C 1
ATOM 700 O O . GLU A 1 85 ? 24.237 -0.038 -10.652 1.00 87.31 85 GLU A O 1
ATOM 705 N N . ASP A 1 86 ? 23.913 -0.515 -8.477 1.00 88.00 86 ASP A N 1
ATOM 706 C CA . ASP A 1 86 ? 25.165 -1.255 -8.286 1.00 88.00 86 ASP A CA 1
ATOM 707 C C . ASP A 1 86 ? 25.233 -2.509 -9.177 1.00 88.00 86 ASP A C 1
ATOM 709 O O . ASP A 1 86 ? 26.284 -2.836 -9.751 1.00 88.00 86 ASP A O 1
ATOM 713 N N . LEU A 1 87 ? 24.112 -3.218 -9.349 1.00 86.19 87 LEU A N 1
ATOM 714 C CA . LEU A 1 87 ? 24.029 -4.378 -10.238 1.00 86.19 87 LEU A CA 1
ATOM 715 C C . LEU A 1 87 ? 24.223 -3.985 -11.709 1.00 86.19 87 LEU A C 1
ATOM 717 O O . LEU A 1 87 ? 24.954 -4.662 -12.435 1.00 86.19 87 LEU A O 1
ATOM 721 N N . ILE A 1 88 ? 23.607 -2.887 -12.151 1.00 84.44 88 ILE A N 1
ATOM 722 C CA . ILE A 1 88 ? 23.772 -2.362 -13.514 1.00 84.44 88 ILE A CA 1
ATOM 723 C C . ILE A 1 88 ? 25.228 -1.930 -13.740 1.00 84.44 88 ILE A C 1
ATOM 725 O O . ILE A 1 88 ? 25.825 -2.270 -14.765 1.00 84.44 88 ILE A O 1
ATOM 729 N N . ALA A 1 89 ? 25.833 -1.234 -12.772 1.00 85.25 89 ALA A N 1
ATOM 730 C CA . ALA A 1 89 ? 27.221 -0.785 -12.853 1.00 85.25 89 ALA A CA 1
ATOM 731 C C . ALA A 1 89 ? 28.217 -1.958 -12.902 1.00 85.25 89 ALA A C 1
ATOM 733 O O . ALA A 1 89 ? 29.209 -1.907 -13.634 1.00 85.25 89 ALA A O 1
ATOM 734 N N . SER A 1 90 ? 27.949 -3.028 -12.149 1.00 86.25 90 SER A N 1
ATOM 735 C CA . SER A 1 90 ? 28.797 -4.224 -12.102 1.00 86.25 90 SER A CA 1
ATOM 736 C C . SER A 1 90 ? 28.551 -5.208 -13.253 1.00 86.25 90 SER A C 1
ATOM 738 O O . SER A 1 90 ? 29.421 -6.037 -13.537 1.00 86.25 90 SER A O 1
ATOM 740 N N . ASN A 1 91 ? 27.413 -5.117 -13.953 1.00 81.50 91 ASN A N 1
ATOM 741 C CA . ASN A 1 91 ? 27.062 -6.006 -15.058 1.00 81.50 91 ASN A CA 1
ATOM 742 C C . ASN A 1 91 ? 26.348 -5.268 -16.214 1.00 81.50 91 ASN A C 1
ATOM 744 O O . ASN A 1 91 ? 25.126 -5.363 -16.348 1.00 81.50 91 ASN A O 1
ATOM 748 N N . PRO A 1 92 ? 27.093 -4.621 -17.136 1.00 63.78 92 PRO A N 1
ATOM 749 C CA . PRO A 1 92 ? 26.538 -3.768 -18.199 1.00 63.78 92 PRO A CA 1
ATOM 750 C C . PRO A 1 92 ? 25.716 -4.503 -19.278 1.00 63.78 92 PRO A C 1
ATOM 752 O O . PRO A 1 92 ? 25.327 -3.900 -20.274 1.00 63.78 92 PRO A O 1
ATOM 755 N N . ARG A 1 93 ? 25.457 -5.811 -19.122 1.00 67.00 93 ARG A N 1
ATOM 756 C CA . ARG A 1 93 ? 24.466 -6.548 -19.928 1.00 67.00 93 ARG A CA 1
ATOM 757 C C . ARG A 1 93 ? 23.038 -6.438 -19.385 1.00 67.00 93 ARG A C 1
ATOM 759 O O . ARG A 1 93 ? 22.116 -6.788 -20.116 1.00 67.00 93 ARG A O 1
ATOM 766 N N . PHE A 1 94 ? 22.854 -6.004 -18.138 1.00 61.38 94 PHE A N 1
ATOM 767 C CA . PHE A 1 94 ? 21.539 -5.702 -17.575 1.00 61.38 94 PHE A CA 1
ATOM 768 C C . PHE A 1 94 ? 21.207 -4.233 -17.843 1.00 61.38 94 PHE A C 1
ATOM 770 O O . PHE A 1 94 ? 21.698 -3.344 -17.156 1.00 61.38 94 PHE A O 1
ATOM 777 N N . ASP A 1 95 ? 20.388 -3.991 -18.863 1.00 61.84 95 ASP A N 1
ATOM 778 C CA . ASP A 1 95 ? 19.769 -2.692 -19.123 1.00 61.84 95 ASP A CA 1
ATOM 779 C C . ASP A 1 95 ? 18.325 -2.743 -18.602 1.00 61.84 95 ASP A C 1
ATOM 781 O O . ASP A 1 95 ? 17.457 -3.370 -19.215 1.00 61.84 95 ASP A O 1
ATOM 785 N N . TYR A 1 96 ? 18.078 -2.157 -17.427 1.00 59.97 96 TYR A N 1
ATOM 786 C CA . TYR A 1 96 ? 16.717 -1.826 -17.007 1.00 59.97 96 TYR A CA 1
ATOM 787 C C . TYR A 1 96 ? 16.352 -0.545 -17.745 1.00 59.97 96 TYR A C 1
ATOM 789 O O . TYR A 1 96 ? 16.870 0.520 -17.410 1.00 59.97 96 TYR A O 1
ATOM 797 N N . GLY A 1 97 ? 15.527 -0.691 -18.786 1.00 57.69 97 GLY A N 1
ATOM 798 C CA . GLY A 1 97 ? 15.171 0.381 -19.710 1.00 57.69 97 GLY A CA 1
ATOM 799 C C . GLY A 1 97 ? 14.929 1.702 -18.987 1.00 57.69 97 GLY A C 1
ATOM 800 O O . GLY A 1 97 ? 14.026 1.813 -18.162 1.00 57.69 97 GLY A O 1
ATOM 801 N N . LYS A 1 98 ? 15.774 2.691 -19.286 1.00 49.97 98 LYS A N 1
ATOM 802 C CA . LYS A 1 98 ? 15.555 4.074 -18.868 1.00 49.97 98 LYS A CA 1
ATOM 803 C C . LYS A 1 98 ? 14.374 4.618 -19.668 1.00 49.97 98 LYS A C 1
ATOM 805 O O . LYS A 1 98 ? 14.521 4.827 -20.872 1.00 49.97 98 LYS A O 1
ATOM 810 N N . GLU A 1 99 ? 13.232 4.805 -19.016 1.00 48.94 99 GLU A N 1
ATOM 811 C CA . GLU A 1 99 ? 12.155 5.665 -19.531 1.00 48.94 99 GLU A CA 1
ATOM 812 C C . GLU A 1 99 ? 12.514 7.149 -19.381 1.00 48.94 99 GLU A C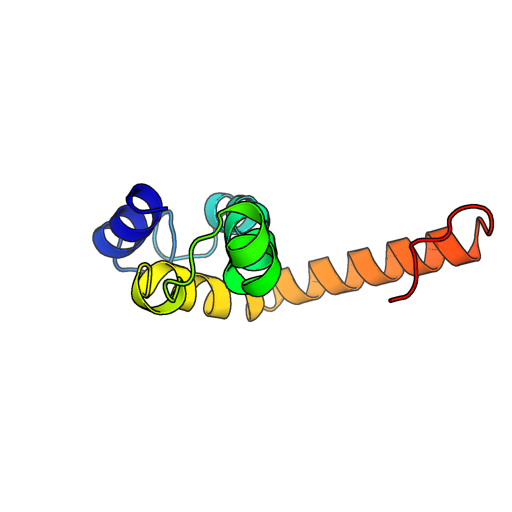 1
ATOM 814 O O . GLU A 1 99 ? 13.105 7.526 -18.340 1.00 48.94 99 GLU A O 1
#

Secondary structure (DSSP, 8-state):
-HHHHHHHHHH-SSSSSTTS--HHHHHHIIIIIIIIIS-HHHHHHHHT--S-HHHHSHHHHHHHHHHHT-HHHHHHHHHHHHHHHHHHHH-TT------

pLDDT: mean 90.16, std 10.29, range [48.94, 98.38]

InterPro domains:
  IPR004046 Glutathione S-transferase, C-terminal [PF14497] (1-74)
  IPR010987 Glutathione S-transferase, C-terminal-like [PS50405] (1-94)
  IPR036282 Glutathione S-transferase, C-terminal domain superfamily [SSF47616] (1-80)

Foldseek 3Di:
DVVQLVQCVVQVLLENDHNDDDVVLVVVLVVQQVVPVVPVVVVCVVVVDPDDPCVVRVSSNVSSVVQCPDPVNVVVVVVVVVVVVVVCVVPVVDDPDDD

Organism: Candida tropicalis (strain ATCC MYA-3404 / T1) (NCBI:txid294747)

Sequence (99 aa):
MQYLEDRLIKNGTGFFVGDKLTGADVILSFPIHENVFDNLEGVKEILHDDRDMRKLYPNLYKWSKMIKNQPSYKKICQTMDEEVEDLIASNPRFDYGKE